Protein AF-A0A074JSR7-F1 (afdb_monome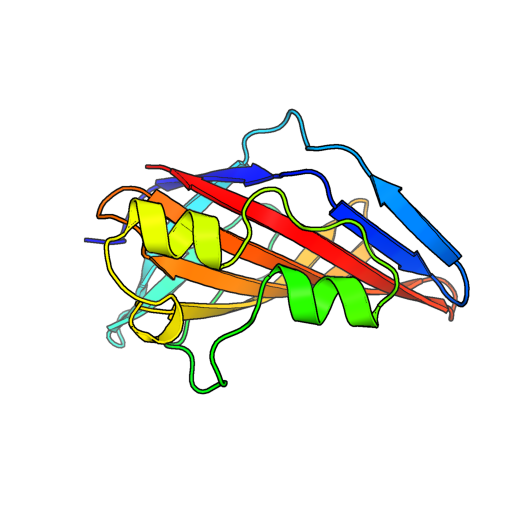r_lite)

Structure (mmCIF, N/CA/C/O backbone):
data_AF-A0A074JSR7-F1
#
_entry.id   AF-A0A074JSR7-F1
#
loop_
_atom_site.group_PDB
_atom_site.id
_atom_site.type_symbol
_atom_site.label_atom_id
_atom_site.label_alt_id
_atom_site.label_comp_id
_atom_site.label_asym_id
_atom_site.label_entity_id
_atom_site.label_seq_id
_atom_site.pdbx_PDB_ins_code
_atom_site.Cartn_x
_atom_site.Cartn_y
_atom_site.Cartn_z
_atom_site.occupancy
_atom_site.B_iso_or_equiv
_atom_site.auth_seq_id
_atom_site.auth_comp_id
_atom_site.auth_asym_id
_atom_site.auth_atom_id
_atom_site.pdbx_PDB_model_num
ATOM 1 N N . MET A 1 1 ? -12.419 0.213 14.717 1.00 67.88 1 MET A N 1
ATOM 2 C CA . MET A 1 1 ? -11.648 1.470 14.595 1.00 67.88 1 MET A CA 1
ATOM 3 C C . MET A 1 1 ? -10.373 1.128 13.839 1.00 67.88 1 MET A C 1
ATOM 5 O O . MET A 1 1 ? -9.728 0.163 14.222 1.00 67.88 1 MET A O 1
ATOM 9 N N . TYR A 1 2 ? -10.062 1.839 12.752 1.00 81.81 2 TYR A N 1
ATOM 10 C CA . TYR A 1 2 ? -8.927 1.532 11.856 1.00 81.81 2 TYR A CA 1
ATOM 11 C C . TYR A 1 2 ? -7.559 1.993 12.393 1.00 81.81 2 TYR A C 1
ATOM 13 O O . TYR A 1 2 ? -6.546 1.853 11.721 1.00 81.81 2 TYR A O 1
ATOM 21 N N . VAL A 1 3 ? -7.543 2.556 13.601 1.00 90.00 3 VAL A N 1
ATOM 22 C CA . VAL A 1 3 ? -6.361 3.081 14.289 1.00 90.00 3 VAL A CA 1
ATOM 23 C C . VAL A 1 3 ? -5.594 1.944 14.961 1.00 90.00 3 VAL A C 1
ATOM 25 O O . VAL A 1 3 ? -6.209 1.030 15.514 1.00 90.00 3 VAL A O 1
ATOM 28 N N . GLY A 1 4 ? -4.268 2.030 14.944 1.00 92.38 4 GLY A N 1
ATOM 29 C CA . GLY A 1 4 ? -3.359 1.073 15.562 1.00 92.38 4 GLY A CA 1
ATOM 30 C C . GLY A 1 4 ? -2.252 0.605 14.615 1.00 92.38 4 GLY A C 1
ATOM 31 O O . GLY A 1 4 ? -2.147 1.107 13.492 1.00 92.38 4 GLY A O 1
ATOM 32 N N . PRO A 1 5 ? -1.427 -0.349 15.071 1.00 94.50 5 PRO A N 1
ATOM 33 C CA . PRO A 1 5 ? -0.396 -0.957 14.246 1.00 94.50 5 PRO A CA 1
ATOM 34 C C . PRO A 1 5 ? -1.023 -1.937 13.254 1.00 94.50 5 PRO A C 1
ATOM 36 O O . PRO A 1 5 ? -1.855 -2.754 13.632 1.00 94.50 5 PRO A O 1
ATOM 39 N N . TRP A 1 6 ? -0.597 -1.872 11.999 1.00 94.94 6 TRP A N 1
ATOM 40 C CA . TRP A 1 6 ? -0.995 -2.779 10.929 1.00 94.94 6 TRP A CA 1
ATOM 41 C C . TRP A 1 6 ? 0.243 -3.431 10.329 1.00 94.94 6 TRP A C 1
ATOM 43 O O . TRP A 1 6 ? 1.170 -2.743 9.903 1.00 94.94 6 TRP A O 1
ATOM 53 N N . GLN A 1 7 ? 0.245 -4.754 10.278 1.00 94.81 7 GLN A N 1
ATOM 54 C CA . GLN A 1 7 ? 1.274 -5.549 9.627 1.00 94.81 7 GLN A CA 1
ATOM 55 C C . GLN A 1 7 ? 1.010 -5.602 8.126 1.00 94.81 7 GLN A C 1
ATOM 57 O O . GLN A 1 7 ? -0.060 -6.039 7.707 1.00 94.81 7 GLN A O 1
ATOM 62 N N . ILE A 1 8 ? 1.974 -5.168 7.321 1.00 93.25 8 ILE A N 1
ATOM 63 C CA . ILE A 1 8 ? 1.907 -5.204 5.863 1.00 93.25 8 ILE A CA 1
ATOM 64 C C . ILE A 1 8 ? 2.606 -6.475 5.387 1.00 93.25 8 ILE A C 1
ATOM 66 O O . ILE A 1 8 ? 3.813 -6.641 5.553 1.00 93.25 8 ILE A O 1
ATOM 70 N N . THR A 1 9 ? 1.839 -7.356 4.751 1.00 91.25 9 THR A N 1
ATOM 71 C CA . THR A 1 9 ? 2.364 -8.465 3.955 1.00 91.25 9 THR A CA 1
ATOM 72 C C . THR A 1 9 ? 2.412 -8.057 2.494 1.00 91.25 9 THR A C 1
ATOM 74 O O . THR A 1 9 ? 1.402 -7.686 1.890 1.00 91.25 9 THR A O 1
ATOM 77 N N . HIS A 1 10 ? 3.605 -8.149 1.927 1.00 88.88 10 HIS A N 1
ATOM 78 C CA . HIS A 1 10 ? 3.940 -7.705 0.585 1.00 88.88 10 HIS A CA 1
ATOM 79 C C . HIS A 1 10 ? 3.941 -8.879 -0.396 1.00 88.88 10 HIS A C 1
ATOM 81 O O . HIS A 1 10 ? 4.864 -9.693 -0.401 1.00 88.88 10 HIS A O 1
ATOM 87 N N . HIS A 1 11 ? 2.935 -8.961 -1.267 1.00 86.50 11 HIS A N 1
ATOM 88 C CA . HIS A 1 11 ? 2.806 -10.073 -2.219 1.00 86.50 11 HIS A CA 1
ATOM 89 C C . HIS A 1 11 ? 3.731 -9.911 -3.420 1.00 86.50 11 HIS A C 1
ATOM 91 O O . HIS A 1 11 ? 4.382 -8.878 -3.591 1.00 86.50 11 HIS A O 1
ATOM 97 N N . ALA A 1 12 ? 3.811 -10.937 -4.266 1.00 81.75 12 ALA A N 1
ATOM 98 C CA . ALA A 1 12 ? 4.547 -10.838 -5.521 1.00 81.75 12 ALA A CA 1
ATOM 99 C C . ALA A 1 12 ? 4.061 -9.640 -6.353 1.00 81.75 12 ALA A C 1
ATOM 101 O O . ALA A 1 12 ? 2.895 -9.236 -6.298 1.00 81.75 12 ALA A O 1
ATOM 102 N N . GLY A 1 13 ? 4.986 -9.063 -7.104 1.00 79.31 13 GLY A N 1
ATOM 103 C CA . GLY A 1 13 ? 4.728 -7.884 -7.907 1.00 79.31 13 GLY A CA 1
ATOM 104 C C . GLY A 1 13 ? 5.623 -7.839 -9.129 1.00 79.31 13 GLY A C 1
ATOM 105 O O . GLY A 1 13 ? 6.202 -8.842 -9.550 1.00 79.31 13 GLY A O 1
ATOM 106 N N . TYR A 1 14 ? 5.708 -6.662 -9.723 1.00 80.00 14 TYR A N 1
ATOM 107 C CA . TYR A 1 14 ? 6.468 -6.438 -10.938 1.00 80.00 14 TYR A CA 1
ATOM 108 C C . TYR A 1 14 ? 6.986 -5.011 -11.003 1.00 80.00 14 TYR A C 1
ATOM 110 O O . TYR A 1 14 ? 6.408 -4.077 -10.443 1.00 80.00 14 TYR A O 1
ATOM 118 N N . VAL A 1 15 ? 8.086 -4.855 -11.724 1.00 85.25 15 VAL A N 1
ATOM 119 C CA . VAL A 1 15 ? 8.696 -3.573 -12.042 1.00 85.25 15 VAL A CA 1
ATOM 120 C C . VAL A 1 15 ? 8.721 -3.387 -13.555 1.00 85.25 15 VAL A C 1
ATOM 122 O O . VAL A 1 15 ? 9.071 -4.299 -14.304 1.00 85.25 15 VAL A O 1
ATOM 125 N N . ILE A 1 16 ? 8.342 -2.198 -14.005 1.00 83.94 16 ILE A N 1
ATOM 126 C CA . ILE A 1 16 ? 8.421 -1.749 -15.392 1.00 83.94 16 ILE A CA 1
ATOM 127 C C . ILE A 1 16 ? 9.551 -0.725 -15.469 1.00 83.94 16 ILE A C 1
ATOM 129 O O . ILE A 1 16 ? 9.515 0.283 -14.764 1.00 83.94 16 ILE A O 1
ATOM 133 N N . SER A 1 17 ? 10.543 -0.974 -16.321 1.00 85.69 17 SER A N 1
ATOM 134 C CA . SER A 1 17 ? 11.681 -0.084 -16.571 1.00 85.69 17 SER A CA 1
ATOM 135 C C . SER A 1 17 ? 11.929 0.010 -18.075 1.00 85.69 17 SER A C 1
ATOM 137 O O . SER A 1 17 ? 12.383 -0.945 -18.711 1.00 85.69 17 SER A O 1
ATOM 139 N N . GLY A 1 18 ? 11.578 1.151 -18.673 1.00 80.69 18 GLY A N 1
ATOM 140 C CA . GLY A 1 18 ? 11.579 1.300 -20.131 1.00 80.69 18 GLY A CA 1
ATOM 141 C C . GLY A 1 18 ? 10.680 0.249 -20.814 1.00 80.69 18 GLY A C 1
ATOM 142 O O . GLY A 1 18 ? 9.507 0.160 -20.456 1.00 80.69 18 GLY A O 1
ATOM 143 N N . PRO A 1 19 ? 11.186 -0.541 -21.785 1.00 78.94 19 PRO A N 1
ATOM 144 C CA . PRO A 1 19 ? 10.411 -1.589 -22.458 1.00 78.94 19 PRO A CA 1
ATOM 145 C C . PRO A 1 19 ? 10.369 -2.922 -21.689 1.00 78.94 19 PRO A C 1
ATOM 147 O O . PRO A 1 19 ? 9.754 -3.874 -22.163 1.00 78.94 19 PRO A O 1
ATOM 150 N N . MET A 1 20 ? 11.070 -3.036 -20.557 1.00 82.06 20 MET A N 1
ATOM 151 C CA . MET A 1 20 ? 11.166 -4.283 -19.803 1.00 82.06 20 MET A CA 1
ATOM 152 C C . MET A 1 20 ? 10.159 -4.320 -18.655 1.00 82.06 20 MET A C 1
ATOM 154 O O . MET A 1 20 ? 10.097 -3.388 -17.852 1.00 82.06 20 MET A O 1
ATOM 158 N N . THR A 1 21 ? 9.465 -5.449 -18.528 1.00 81.00 21 THR A N 1
ATOM 159 C CA . THR A 1 21 ? 8.647 -5.804 -17.362 1.00 81.00 21 THR A CA 1
ATOM 160 C C . THR A 1 21 ? 9.292 -7.003 -16.681 1.00 81.00 21 THR A C 1
ATOM 162 O O . THR A 1 21 ? 9.508 -8.033 -17.318 1.00 81.00 21 THR A O 1
ATOM 165 N N . MET A 1 22 ? 9.634 -6.875 -15.401 1.00 82.38 22 MET A N 1
ATOM 166 C CA . MET A 1 22 ? 10.293 -7.927 -14.625 1.00 82.38 22 MET A CA 1
ATOM 167 C C . MET A 1 22 ? 9.458 -8.264 -13.386 1.00 82.38 22 MET A C 1
ATOM 169 O O . MET A 1 22 ? 9.114 -7.348 -12.637 1.00 82.38 22 MET A O 1
ATOM 173 N N . PRO A 1 23 ? 9.131 -9.543 -13.136 1.00 81.44 23 PRO A N 1
ATOM 174 C CA . PRO A 1 23 ? 8.470 -9.942 -11.901 1.00 81.44 23 PRO A CA 1
ATOM 175 C C . PRO A 1 23 ? 9.454 -9.917 -10.723 1.00 81.44 23 PRO A C 1
ATOM 177 O O . PRO A 1 23 ? 10.650 -10.159 -10.897 1.00 81.44 23 PRO A O 1
ATOM 180 N N . PHE A 1 24 ? 8.943 -9.689 -9.516 1.00 81.69 24 PHE A N 1
ATOM 181 C CA . PHE A 1 24 ? 9.676 -9.886 -8.266 1.00 81.69 24 PHE A CA 1
ATOM 182 C C . PHE A 1 24 ? 8.824 -10.676 -7.257 1.00 81.69 24 PHE A C 1
ATOM 184 O O . PHE A 1 24 ? 7.591 -10.580 -7.274 1.00 81.69 24 PHE A O 1
ATOM 191 N N . PRO A 1 25 ? 9.456 -11.495 -6.397 1.00 82.56 25 PRO A N 1
ATOM 192 C CA . PRO A 1 25 ? 8.734 -12.357 -5.468 1.00 82.56 25 PRO A CA 1
ATOM 193 C C . PRO A 1 25 ? 8.039 -11.560 -4.354 1.00 82.56 25 PRO A C 1
ATOM 195 O O . PRO A 1 25 ? 8.275 -10.367 -4.158 1.00 82.56 25 PRO A O 1
ATOM 198 N N . ALA A 1 26 ? 7.173 -12.238 -3.599 1.00 83.31 26 ALA A N 1
ATOM 199 C CA . ALA A 1 26 ? 6.677 -11.705 -2.333 1.00 83.31 26 ALA A CA 1
ATOM 200 C C . ALA A 1 26 ? 7.851 -11.382 -1.392 1.00 83.31 26 ALA A C 1
ATOM 202 O O . ALA A 1 26 ? 8.879 -12.062 -1.433 1.00 83.31 26 ALA A O 1
ATOM 203 N N . SER A 1 27 ? 7.700 -10.342 -0.568 1.00 83.00 27 SER A N 1
ATOM 204 C CA . SER A 1 27 ? 8.686 -10.076 0.484 1.00 83.00 27 SER A CA 1
ATOM 205 C C . SER A 1 27 ? 8.498 -11.076 1.621 1.00 83.00 27 SER A C 1
ATOM 207 O O . SER A 1 27 ? 7.365 -11.418 1.960 1.00 83.00 27 SER A O 1
ATOM 209 N N . GLY A 1 28 ? 9.603 -11.536 2.211 1.00 78.00 28 GLY A N 1
ATOM 210 C CA . GLY A 1 28 ? 9.569 -12.289 3.469 1.00 78.00 28 GLY A CA 1
ATOM 211 C C . GLY A 1 28 ? 9.423 -11.387 4.697 1.00 78.00 28 GLY A C 1
ATOM 212 O O . GLY A 1 28 ? 9.147 -11.884 5.787 1.00 78.00 28 GLY A O 1
ATOM 213 N N . ASP A 1 29 ? 9.603 -10.079 4.517 1.00 82.19 29 ASP A N 1
ATOM 214 C CA . ASP A 1 29 ? 9.569 -9.106 5.597 1.00 82.19 29 ASP A CA 1
ATOM 215 C C . ASP A 1 29 ? 8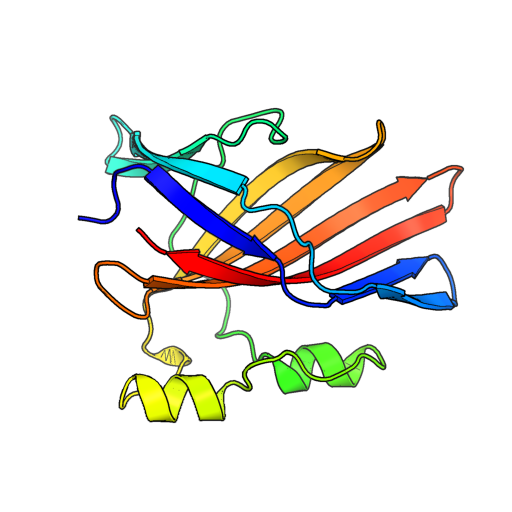.130 -8.693 5.912 1.00 82.19 29 ASP A C 1
ATOM 217 O O . ASP A 1 29 ? 7.326 -8.406 5.019 1.00 82.19 29 ASP A O 1
ATOM 221 N N . VAL A 1 30 ? 7.814 -8.661 7.207 1.00 79.94 30 VAL A N 1
ATOM 222 C CA . VAL A 1 30 ? 6.568 -8.091 7.722 1.00 79.94 30 VAL A CA 1
ATOM 223 C C . VAL A 1 30 ? 6.875 -6.690 8.216 1.00 79.94 30 VAL A C 1
ATOM 225 O O . VAL A 1 30 ? 7.550 -6.497 9.228 1.00 79.94 30 VAL A O 1
ATOM 228 N N . GLU A 1 31 ? 6.364 -5.707 7.493 1.00 88.88 31 GLU A N 1
ATOM 229 C CA . GLU A 1 31 ? 6.497 -4.303 7.854 1.00 88.88 31 GLU A CA 1
ATOM 230 C C . GLU A 1 31 ? 5.339 -3.864 8.747 1.00 88.88 31 GLU A C 1
ATOM 232 O O . GLU A 1 31 ? 4.266 -4.461 8.728 1.00 88.88 31 GLU A O 1
ATOM 237 N N . THR A 1 32 ? 5.533 -2.814 9.546 1.00 92.56 32 THR A N 1
ATOM 238 C CA . THR A 1 32 ? 4.463 -2.267 10.393 1.00 92.56 32 THR A CA 1
ATOM 239 C C . THR A 1 32 ? 4.182 -0.818 10.030 1.00 92.56 32 THR A C 1
ATOM 241 O O . THR A 1 32 ? 5.067 0.035 10.093 1.00 92.56 32 THR A O 1
ATOM 244 N N . MET A 1 33 ? 2.925 -0.534 9.699 1.00 93.25 33 MET A N 1
ATOM 245 C CA . MET A 1 33 ? 2.395 0.812 9.538 1.00 93.25 33 MET A CA 1
ATOM 246 C C . MET A 1 33 ? 1.523 1.176 10.732 1.00 93.25 33 MET A C 1
ATOM 248 O O . MET A 1 33 ? 0.562 0.482 11.050 1.00 93.25 33 MET A O 1
ATOM 252 N N . GLN A 1 34 ? 1.822 2.303 11.364 1.00 94.81 34 GLN A N 1
ATOM 253 C CA . GLN A 1 34 ? 0.981 2.856 12.417 1.00 94.81 34 GLN A CA 1
ATOM 254 C C . GLN A 1 34 ? -0.079 3.762 11.790 1.00 94.81 34 GLN A C 1
ATOM 256 O O . GLN A 1 34 ? 0.280 4.758 11.170 1.00 94.81 34 GLN A O 1
ATOM 261 N N . ILE A 1 35 ? -1.365 3.445 11.950 1.00 93.75 35 ILE A N 1
ATOM 262 C CA . ILE A 1 35 ? -2.471 4.294 11.481 1.00 93.75 35 ILE A CA 1
ATOM 263 C C . ILE A 1 35 ? -3.078 5.041 12.665 1.00 93.75 35 ILE A C 1
ATOM 265 O O . ILE A 1 35 ? -3.469 4.430 13.657 1.00 93.75 35 ILE A O 1
ATOM 269 N N . GLU A 1 36 ? -3.212 6.357 12.545 1.00 93.69 36 GLU A N 1
ATOM 270 C CA . GLU A 1 36 ? -3.774 7.239 13.568 1.00 93.69 36 GLU A CA 1
ATOM 271 C C . GLU A 1 36 ? -4.862 8.146 12.990 1.00 93.69 36 GLU A C 1
ATOM 273 O O . GLU A 1 36 ? -4.947 8.362 11.780 1.00 93.69 36 GLU A O 1
ATOM 278 N N . MET A 1 37 ? -5.719 8.671 13.867 1.00 90.31 37 MET A N 1
ATOM 279 C CA . MET A 1 37 ? -6.690 9.697 13.495 1.00 90.31 37 MET A CA 1
ATOM 280 C C . MET A 1 37 ? -6.017 11.068 13.588 1.00 90.31 37 MET A C 1
ATOM 282 O O . MET A 1 37 ? -5.512 11.440 14.647 1.00 90.31 37 MET A O 1
ATOM 286 N N . SER A 1 38 ? -6.030 11.837 12.504 1.00 87.12 38 SER A N 1
ATOM 287 C CA . SER A 1 38 ? -5.569 13.220 12.521 1.00 87.12 38 SER A CA 1
ATOM 288 C C . SER A 1 38 ? -6.517 14.101 13.351 1.00 87.12 38 SER A C 1
ATOM 290 O O . SER A 1 38 ? -7.709 13.799 13.468 1.00 87.12 38 SER A O 1
ATOM 292 N N . PRO A 1 39 ? -6.048 15.261 13.848 1.00 81.88 39 PRO A N 1
ATOM 293 C CA . PRO A 1 39 ? -6.911 16.240 14.515 1.00 81.88 39 PRO A CA 1
ATOM 294 C C . PRO A 1 39 ? -8.081 16.740 13.650 1.00 81.88 39 PRO A C 1
ATOM 296 O O . PRO A 1 39 ? -9.082 17.214 14.177 1.00 81.88 39 PRO A O 1
ATOM 299 N N . SER A 1 40 ? -7.962 16.633 12.323 1.00 81.44 40 SER A N 1
ATOM 300 C CA . SER A 1 40 ? -9.001 16.987 11.350 1.00 81.44 40 SER A CA 1
ATOM 301 C C . SER A 1 40 ? -9.974 15.844 11.025 1.00 81.44 40 SER A C 1
ATOM 303 O O . SER A 1 40 ? -10.876 16.043 10.215 1.00 81.44 40 SER A O 1
ATOM 305 N N . GLY A 1 41 ? -9.817 14.663 11.637 1.00 79.69 41 GLY A N 1
ATOM 306 C CA . GLY A 1 41 ? -10.698 13.505 11.441 1.00 79.69 41 GLY A CA 1
ATOM 307 C C . GLY A 1 41 ? -10.353 12.611 10.242 1.00 79.69 41 GLY A C 1
ATOM 308 O O . GLY A 1 41 ? -11.178 11.791 9.844 1.00 79.69 41 GLY A O 1
ATOM 309 N N . GLY A 1 42 ? -9.164 12.766 9.652 1.00 85.00 42 GLY A N 1
ATOM 310 C CA . GLY A 1 42 ? -8.641 11.888 8.599 1.00 85.00 42 GLY A CA 1
ATOM 311 C C . GLY A 1 42 ? -7.780 10.755 9.161 1.00 85.00 42 GLY A C 1
ATOM 312 O O . GLY A 1 42 ? -7.339 10.817 10.303 1.00 85.00 42 GLY A O 1
ATOM 313 N N . LEU A 1 43 ? -7.505 9.723 8.362 1.00 90.25 43 LEU A N 1
ATOM 314 C CA . LEU A 1 43 ? -6.560 8.668 8.740 1.00 90.25 43 LEU A CA 1
ATOM 315 C C . LEU A 1 43 ? -5.157 9.026 8.241 1.00 90.25 43 LEU A C 1
ATOM 317 O O . LEU A 1 43 ? -4.992 9.439 7.093 1.00 90.25 43 LEU A O 1
ATOM 321 N N . VAL A 1 44 ? -4.146 8.853 9.089 1.00 93.06 44 VAL A N 1
ATOM 322 C CA . VAL A 1 44 ? -2.741 9.108 8.753 1.00 93.06 44 VAL A CA 1
ATOM 323 C C . VAL A 1 44 ? -1.908 7.884 9.111 1.00 93.06 44 VAL A C 1
ATOM 325 O O . VAL A 1 44 ? -1.937 7.429 10.249 1.00 93.06 44 VAL A O 1
ATOM 328 N N . GLY A 1 45 ? -1.190 7.341 8.131 1.00 92.81 45 GLY A N 1
ATOM 329 C CA . GLY A 1 45 ? -0.274 6.217 8.289 1.00 92.81 45 GLY A CA 1
ATOM 330 C C . GLY A 1 45 ? 1.171 6.677 8.442 1.00 92.81 45 GLY A C 1
ATOM 331 O O . GLY A 1 45 ? 1.643 7.496 7.662 1.00 92.81 45 GLY A O 1
ATOM 332 N N . THR A 1 46 ? 1.908 6.116 9.390 1.00 92.62 46 THR A N 1
ATOM 333 C CA . THR A 1 46 ? 3.358 6.299 9.517 1.00 92.62 46 THR A CA 1
ATOM 334 C C . THR A 1 46 ? 4.049 4.974 9.232 1.00 92.62 46 THR A C 1
ATOM 336 O O . THR A 1 46 ? 3.667 3.945 9.788 1.00 92.62 46 THR A O 1
ATOM 339 N N . HIS A 1 47 ? 5.059 5.000 8.364 1.00 89.69 47 HIS A N 1
ATOM 340 C CA . HIS A 1 47 ? 5.846 3.835 7.972 1.00 89.69 47 HIS A CA 1
ATOM 341 C C . HIS A 1 47 ? 7.339 4.195 7.966 1.00 89.69 47 HIS A C 1
ATOM 343 O O . HIS A 1 47 ? 7.653 5.301 7.527 1.00 89.69 47 HIS A O 1
ATOM 349 N N . PRO A 1 48 ? 8.259 3.310 8.402 1.00 83.88 48 PRO A N 1
ATOM 350 C CA . PRO A 1 48 ? 9.692 3.620 8.454 1.00 83.88 48 PRO A CA 1
ATOM 351 C C . PRO A 1 48 ? 10.303 4.044 7.113 1.00 83.88 48 PRO A C 1
ATOM 353 O O . PRO A 1 48 ? 11.198 4.883 7.086 1.00 83.88 48 PRO A O 1
ATOM 356 N N . GLU A 1 49 ? 9.812 3.491 6.003 1.00 83.62 49 GLU A N 1
ATOM 357 C CA . GLU A 1 49 ? 10.307 3.828 4.660 1.00 83.62 49 GLU A CA 1
ATOM 358 C C . GLU A 1 49 ? 9.638 5.065 4.051 1.00 83.62 49 GLU A C 1
ATOM 360 O O . GLU A 1 49 ? 10.120 5.600 3.051 1.00 83.62 49 GLU A O 1
ATOM 365 N N . ALA A 1 50 ? 8.522 5.523 4.627 1.00 83.62 50 ALA A N 1
ATOM 366 C CA . ALA A 1 50 ? 7.834 6.712 4.151 1.00 83.62 50 ALA A CA 1
ATOM 367 C C . ALA A 1 50 ? 8.557 7.960 4.671 1.00 83.62 50 ALA A C 1
ATOM 369 O O . ALA A 1 50 ? 8.718 8.150 5.875 1.00 83.62 50 ALA A O 1
ATOM 370 N N . GLN A 1 51 ? 8.959 8.850 3.763 1.00 84.75 51 GLN A N 1
ATOM 371 C CA . GLN A 1 51 ? 9.618 10.108 4.127 1.00 84.75 51 GLN A CA 1
ATOM 372 C C . GLN A 1 51 ? 8.672 11.071 4.850 1.00 84.75 51 GLN A C 1
ATOM 374 O O . GLN A 1 51 ? 9.112 11.947 5.594 1.00 84.75 51 GLN A O 1
ATOM 379 N N . GLN A 1 52 ? 7.371 10.930 4.600 1.00 87.81 52 GLN A N 1
ATOM 380 C CA . GLN A 1 52 ? 6.314 11.703 5.234 1.00 87.81 52 GLN A CA 1
ATOM 381 C C . GLN A 1 52 ? 5.143 10.786 5.594 1.00 87.81 52 GLN A C 1
ATOM 383 O O . GLN A 1 52 ? 4.915 9.787 4.899 1.00 87.81 52 GLN A O 1
ATOM 388 N N . PRO A 1 53 ? 4.366 11.128 6.637 1.00 89.25 53 PRO A N 1
ATOM 389 C CA . PRO A 1 53 ? 3.146 10.406 6.952 1.00 89.25 53 PRO A CA 1
ATOM 390 C C . PRO A 1 53 ? 2.207 10.338 5.743 1.00 89.25 53 PRO A C 1
ATOM 392 O O . PRO A 1 53 ? 1.969 11.325 5.047 1.00 89.25 53 PRO A O 1
ATOM 395 N N . VAL A 1 54 ? 1.661 9.154 5.508 1.00 91.50 54 VAL A N 1
ATOM 396 C CA . VAL A 1 54 ? 0.686 8.871 4.463 1.00 91.50 54 VAL A CA 1
ATOM 397 C C . VAL A 1 54 ? -0.663 9.408 4.912 1.00 91.50 54 VAL A C 1
ATOM 399 O O . VAL A 1 54 ? -1.320 8.819 5.766 1.00 91.50 54 VAL A O 1
ATOM 402 N N . VAL A 1 55 ? -1.108 10.518 4.335 1.00 90.94 55 VAL A N 1
ATOM 403 C CA . VAL A 1 55 ? -2.479 10.987 4.559 1.00 90.94 55 VAL A CA 1
ATOM 404 C C . VAL A 1 55 ? -3.413 10.159 3.684 1.00 90.94 55 VAL A C 1
ATOM 406 O O . VAL A 1 55 ? -3.299 10.181 2.458 1.00 90.94 55 VAL A O 1
ATOM 409 N N . PHE A 1 56 ? -4.329 9.425 4.310 1.00 89.25 56 PHE A N 1
ATOM 410 C CA . PHE A 1 56 ? -5.341 8.658 3.600 1.00 89.25 56 PHE A CA 1
ATOM 411 C C . PHE A 1 56 ? -6.587 9.506 3.360 1.00 89.25 56 PHE A C 1
ATOM 413 O O . PHE A 1 56 ? -7.162 10.082 4.287 1.00 89.25 56 PHE A O 1
ATOM 420 N N . SER A 1 57 ? -7.044 9.525 2.113 1.00 88.06 57 SER A N 1
ATOM 421 C CA . SER A 1 57 ? -8.351 10.046 1.728 1.00 88.06 57 SER A CA 1
ATOM 422 C C . SER A 1 57 ? -9.274 8.901 1.332 1.00 88.06 57 SER A C 1
ATOM 424 O O . SER A 1 57 ? -8.822 7.874 0.826 1.00 88.06 57 SER A O 1
ATOM 426 N N . TRP A 1 58 ? -10.581 9.081 1.506 1.00 83.88 58 TRP A N 1
ATOM 427 C CA . TRP A 1 58 ? -11.545 8.198 0.856 1.00 83.88 58 TRP A CA 1
ATOM 428 C C . TRP A 1 58 ? -11.387 8.300 -0.662 1.00 83.88 58 TRP A C 1
ATOM 430 O O . TRP A 1 58 ? -11.114 9.382 -1.184 1.00 83.88 58 TRP A O 1
ATOM 440 N N . ALA A 1 59 ? -11.499 7.169 -1.354 1.00 83.38 59 ALA A N 1
ATOM 441 C CA . ALA A 1 59 ? -11.320 7.129 -2.795 1.00 83.38 59 ALA A CA 1
ATOM 442 C C . ALA A 1 59 ? -12.409 7.944 -3.502 1.00 83.38 59 ALA A C 1
ATOM 444 O O . ALA A 1 59 ? -13.600 7.691 -3.329 1.00 83.38 59 ALA A O 1
ATOM 445 N N . ASP A 1 60 ? -11.977 8.881 -4.337 1.00 76.88 60 ASP A N 1
ATOM 446 C CA . ASP A 1 60 ? -12.792 9.631 -5.294 1.00 76.88 60 ASP A CA 1
ATOM 447 C C . ASP A 1 60 ? -12.663 9.075 -6.726 1.00 76.88 60 ASP A C 1
ATOM 449 O O . ASP A 1 60 ? -13.362 9.513 -7.639 1.00 76.88 60 ASP A O 1
ATOM 453 N N . GLU A 1 61 ? -11.789 8.083 -6.925 1.00 71.94 61 GLU A N 1
ATOM 454 C CA . GLU A 1 61 ? -11.579 7.417 -8.208 1.00 71.94 61 GLU A CA 1
ATOM 455 C C . GLU A 1 61 ? -12.530 6.215 -8.405 1.00 71.94 61 GLU A C 1
ATOM 457 O O . GLU A 1 61 ? -12.996 5.608 -7.425 1.00 71.94 61 GLU A O 1
ATOM 462 N N . PRO A 1 62 ? -12.827 5.826 -9.663 1.00 74.56 62 PRO A N 1
ATOM 463 C CA . PRO A 1 62 ? -13.604 4.624 -9.952 1.00 74.56 62 PRO A CA 1
ATOM 464 C C . PRO A 1 62 ? -13.021 3.375 -9.271 1.00 74.56 62 PRO A C 1
ATOM 466 O O . PRO A 1 62 ? -11.816 3.334 -9.005 1.00 74.56 62 PRO A O 1
ATOM 469 N N . PRO A 1 63 ? -13.842 2.351 -8.975 1.00 71.19 63 PRO A N 1
ATOM 470 C CA . PRO A 1 63 ? -13.350 1.068 -8.480 1.00 71.19 63 PRO A CA 1
ATOM 471 C C . PRO A 1 63 ? -12.234 0.527 -9.377 1.00 71.19 63 PRO A C 1
ATOM 473 O O . PRO A 1 63 ? -12.391 0.450 -10.596 1.00 71.19 63 PRO A O 1
ATOM 476 N N . TRP A 1 64 ? -11.095 0.177 -8.779 1.00 66.94 64 TRP A N 1
ATOM 477 C CA . TRP A 1 64 ? -9.991 -0.440 -9.504 1.00 66.94 64 TRP A CA 1
ATOM 478 C C . TRP A 1 64 ? -10.246 -1.944 -9.644 1.00 66.94 64 TRP A C 1
ATOM 480 O O . TRP A 1 64 ? -10.563 -2.630 -8.673 1.00 66.94 64 TRP A O 1
ATOM 490 N N . SER A 1 65 ? -10.087 -2.472 -10.858 1.00 67.12 65 SER A N 1
ATOM 491 C CA . SER A 1 65 ? -10.059 -3.916 -11.096 1.00 67.12 65 SER A CA 1
ATOM 492 C C . SER A 1 65 ? -8.629 -4.439 -11.019 1.00 67.12 65 SER A C 1
ATOM 494 O O . SER A 1 65 ? -7.760 -4.029 -11.789 1.00 67.12 65 SER A O 1
ATOM 496 N N . PHE A 1 66 ? -8.407 -5.372 -10.100 1.00 63.97 66 PHE A N 1
ATOM 497 C CA . PHE A 1 66 ? -7.122 -6.025 -9.863 1.00 63.97 66 PHE A CA 1
ATOM 498 C C . PHE A 1 66 ? -6.558 -6.674 -11.134 1.00 63.97 66 PHE A C 1
ATOM 500 O O . PHE A 1 66 ? -5.406 -6.453 -11.501 1.00 63.97 66 PHE A O 1
ATOM 507 N N . GLU A 1 67 ? -7.396 -7.423 -11.845 1.00 63.59 67 GLU A N 1
ATOM 508 C CA . GLU A 1 67 ? -6.996 -8.178 -13.029 1.00 63.59 67 GLU A CA 1
ATOM 509 C C . GLU A 1 67 ? -6.989 -7.319 -14.298 1.00 63.59 67 GLU A C 1
ATOM 511 O O . GLU A 1 67 ? -6.005 -7.323 -15.031 1.00 63.59 67 GLU A O 1
ATOM 516 N N . ALA A 1 68 ? -8.039 -6.525 -14.547 1.00 61.28 68 ALA A N 1
ATOM 517 C CA . ALA A 1 68 ? -8.172 -5.791 -15.809 1.00 61.28 68 ALA A CA 1
ATOM 518 C C . ALA A 1 68 ? -7.170 -4.634 -15.957 1.00 61.28 68 ALA A C 1
ATOM 520 O O . ALA A 1 68 ? -6.873 -4.209 -17.077 1.00 61.28 68 ALA A O 1
ATOM 521 N N . HIS A 1 69 ? -6.669 -4.088 -14.845 1.00 62.25 69 HIS A N 1
ATOM 522 C CA . HIS A 1 69 ? -5.607 -3.085 -14.887 1.00 62.25 69 HIS A CA 1
ATOM 523 C C . HIS A 1 69 ? -4.223 -3.724 -15.004 1.00 62.25 69 HIS A C 1
ATOM 525 O O . HIS A 1 69 ? -3.407 -3.205 -15.756 1.00 62.25 69 HIS A O 1
ATOM 531 N N . ALA A 1 70 ? -3.990 -4.883 -14.379 1.00 55.47 70 ALA A N 1
ATOM 532 C CA . ALA A 1 70 ? -2.758 -5.647 -14.577 1.00 55.47 70 ALA A CA 1
ATOM 533 C C . ALA A 1 70 ? -2.641 -6.174 -16.025 1.00 55.47 70 ALA A C 1
ATOM 535 O O . ALA A 1 70 ? -1.619 -5.998 -16.689 1.00 55.47 70 ALA A O 1
ATOM 536 N N . SER A 1 71 ? -3.709 -6.755 -16.577 1.00 57.72 71 SER A N 1
ATOM 537 C CA . SER A 1 71 ? -3.686 -7.393 -17.900 1.00 57.72 71 SER A CA 1
ATOM 538 C C . SER A 1 71 ? -3.372 -6.418 -19.040 1.00 57.72 71 SER A C 1
ATOM 540 O O . SER A 1 71 ? -2.704 -6.791 -20.004 1.00 57.72 71 SER A O 1
ATOM 542 N N . LYS A 1 72 ? -3.821 -5.160 -18.935 1.00 58.69 72 LYS A N 1
ATOM 543 C CA . LYS A 1 72 ? -3.540 -4.106 -19.927 1.00 58.69 72 LYS A CA 1
ATOM 544 C C . LYS A 1 72 ? -2.059 -3.736 -20.007 1.00 58.69 72 LYS A C 1
ATOM 546 O O . LYS A 1 72 ? -1.617 -3.302 -21.066 1.00 58.69 72 LYS A O 1
ATOM 551 N N . ASP A 1 73 ? -1.311 -3.970 -18.935 1.00 50.91 73 ASP A N 1
ATOM 552 C CA . ASP A 1 73 ? 0.112 -3.651 -18.838 1.00 50.91 73 ASP A CA 1
ATOM 553 C C . ASP A 1 73 ? 1.015 -4.879 -19.110 1.00 50.91 73 ASP A C 1
ATOM 555 O O . ASP A 1 73 ? 2.236 -4.797 -18.975 1.00 50.91 73 ASP A O 1
ATOM 559 N N . GLY A 1 74 ? 0.437 -6.026 -19.509 1.00 50.12 74 GLY A N 1
ATOM 560 C CA . GLY A 1 74 ? 1.176 -7.270 -19.781 1.00 50.12 74 GLY A CA 1
ATOM 561 C C . GLY A 1 74 ? 1.659 -7.990 -18.518 1.00 50.12 74 GLY A C 1
ATOM 562 O O . GLY A 1 74 ? 2.697 -8.652 -18.528 1.00 50.12 74 GLY A O 1
ATOM 563 N N . VAL A 1 75 ? 0.928 -7.823 -17.419 1.00 54.66 75 VAL A N 1
ATOM 564 C CA . VAL A 1 75 ? 1.366 -8.163 -16.065 1.00 54.66 75 VAL A CA 1
ATOM 565 C C . VAL A 1 75 ? 0.677 -9.435 -15.547 1.00 54.66 75 VAL A C 1
ATOM 567 O O . VAL A 1 75 ? -0.505 -9.633 -15.836 1.00 54.66 75 VAL A O 1
ATOM 570 N N . PRO A 1 76 ? 1.362 -10.275 -14.738 1.00 53.47 76 PRO A N 1
ATOM 571 C CA . PRO A 1 76 ? 0.725 -11.362 -13.996 1.00 53.47 76 PRO A CA 1
ATOM 572 C C . PRO A 1 76 ? -0.476 -10.888 -13.165 1.00 53.47 76 PRO A C 1
ATOM 574 O O . PRO A 1 76 ? -0.408 -9.861 -12.489 1.00 53.47 76 PRO A O 1
ATOM 577 N N . ALA A 1 77 ? -1.565 -11.657 -13.181 1.00 56.50 77 ALA A N 1
ATOM 578 C CA . ALA A 1 77 ? -2.733 -11.344 -12.368 1.00 56.50 77 ALA A CA 1
ATOM 579 C C . ALA A 1 77 ? -2.350 -11.284 -10.870 1.00 56.50 77 ALA A C 1
ATOM 581 O O . ALA A 1 77 ? -1.550 -12.104 -10.405 1.00 56.50 77 ALA A O 1
ATOM 582 N N . PRO A 1 78 ? -2.878 -10.313 -10.109 1.00 61.94 78 PRO A N 1
ATOM 583 C CA . PRO A 1 78 ? -2.643 -10.226 -8.671 1.00 61.94 78 PRO A CA 1
ATOM 584 C C . PRO A 1 78 ? -3.186 -11.457 -7.937 1.00 61.94 78 PRO A C 1
ATOM 586 O O . PRO A 1 78 ? -4.060 -12.162 -8.433 1.00 61.94 78 PRO A O 1
ATOM 589 N N . MET A 1 79 ? -2.668 -11.693 -6.728 1.00 62.56 79 MET A N 1
ATOM 590 C CA . MET A 1 79 ? -2.959 -12.897 -5.937 1.00 62.56 79 MET A CA 1
ATOM 591 C C . MET A 1 79 ? -4.453 -13.092 -5.626 1.00 62.56 79 MET A C 1
ATOM 593 O O . MET A 1 79 ? -4.889 -14.229 -5.486 1.00 62.56 79 MET A O 1
ATOM 597 N N . LEU A 1 80 ? -5.217 -12.002 -5.514 1.00 65.06 80 LEU A N 1
ATOM 598 C CA . LEU A 1 80 ? -6.676 -12.030 -5.461 1.00 65.06 80 LEU A CA 1
ATOM 599 C C . LEU A 1 80 ? -7.219 -11.206 -6.629 1.00 65.06 80 LEU A C 1
ATOM 601 O O . LEU A 1 80 ? -6.844 -10.043 -6.813 1.00 65.06 80 LEU A O 1
ATOM 605 N N . SER A 1 81 ? -8.110 -11.811 -7.407 1.00 72.75 81 SER A N 1
ATOM 606 C CA . SER A 1 81 ? -8.932 -11.099 -8.381 1.00 72.75 81 SER A CA 1
ATOM 607 C C . SER A 1 81 ? -10.006 -10.273 -7.662 1.00 72.75 81 SER A C 1
ATOM 609 O O . SER A 1 81 ? -10.285 -10.475 -6.478 1.00 72.75 81 SER A O 1
ATOM 611 N N . SER A 1 82 ? -10.652 -9.347 -8.379 1.00 73.88 82 SER A N 1
ATOM 612 C CA . SER A 1 82 ? -11.839 -8.662 -7.847 1.00 73.88 82 SER A CA 1
ATOM 613 C C . SER A 1 82 ? -12.902 -9.681 -7.415 1.00 73.88 82 SER A C 1
ATOM 615 O O . SER A 1 82 ? -13.417 -9.570 -6.311 1.00 73.88 82 SER A O 1
ATOM 617 N N . THR A 1 83 ? -13.132 -10.730 -8.209 1.00 77.38 83 THR A N 1
ATOM 618 C CA . THR A 1 83 ? -14.087 -11.809 -7.912 1.00 77.38 83 THR A CA 1
ATOM 619 C C . THR A 1 83 ? -13.787 -12.531 -6.596 1.00 77.38 83 THR A C 1
ATOM 621 O O . THR A 1 83 ? -14.707 -12.826 -5.834 1.00 77.38 83 THR A O 1
ATOM 624 N N . ASP A 1 84 ? -12.512 -12.796 -6.293 1.00 76.25 84 ASP A N 1
ATOM 625 C CA . ASP A 1 84 ? -12.127 -13.466 -5.043 1.00 76.25 84 ASP A CA 1
ATOM 626 C C . ASP A 1 84 ? -12.472 -12.604 -3.824 1.00 76.25 84 ASP A C 1
ATOM 628 O O . ASP A 1 84 ? -12.982 -13.102 -2.818 1.00 76.25 84 ASP A O 1
ATOM 632 N N . VAL A 1 85 ? -12.242 -11.293 -3.933 1.00 72.69 85 VAL A N 1
ATOM 633 C CA . VAL A 1 85 ? -12.595 -10.324 -2.890 1.00 72.69 85 VAL A CA 1
ATOM 634 C C . VAL A 1 85 ? -14.114 -10.234 -2.726 1.00 72.69 85 VAL A C 1
ATOM 636 O O . VAL A 1 85 ? -14.600 -10.226 -1.599 1.00 72.69 85 VAL A O 1
ATOM 639 N N . GLU A 1 86 ? -14.877 -10.220 -3.819 1.00 79.75 86 GLU A N 1
ATOM 640 C CA . GLU A 1 86 ? -16.347 -10.183 -3.761 1.00 79.75 86 GLU A CA 1
ATOM 641 C C . GLU A 1 86 ? -16.930 -11.419 -3.083 1.00 79.75 86 GLU A C 1
ATOM 643 O O . GLU A 1 86 ? -17.834 -11.310 -2.254 1.00 79.75 86 GLU A O 1
ATOM 648 N N . MET A 1 87 ? -16.380 -12.596 -3.388 1.00 78.81 87 MET A N 1
ATOM 649 C CA . MET A 1 87 ? -16.783 -13.854 -2.766 1.00 78.81 87 MET A CA 1
ATOM 650 C C . MET A 1 87 ? -16.505 -13.861 -1.257 1.00 78.81 87 MET A C 1
ATOM 652 O O . MET A 1 87 ? -17.335 -14.345 -0.489 1.00 78.81 87 MET A O 1
ATOM 656 N N . LEU A 1 88 ? -15.367 -13.307 -0.825 1.00 75.62 88 LEU A N 1
ATOM 657 C CA . LEU A 1 88 ? -15.017 -13.170 0.593 1.00 75.62 88 LEU A CA 1
ATOM 658 C 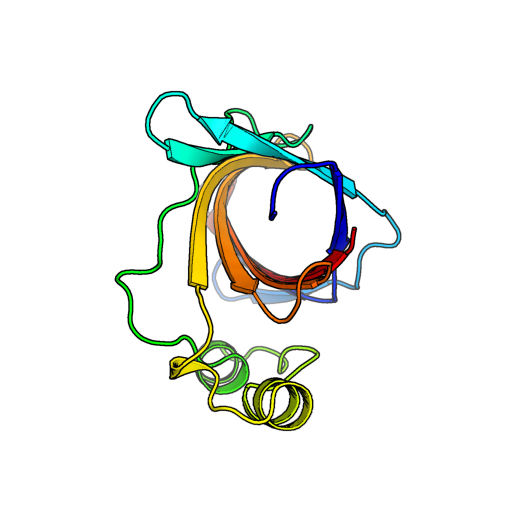C . LEU A 1 88 ? -15.940 -12.193 1.331 1.00 75.62 88 LEU A C 1
ATOM 660 O O . LEU A 1 88 ? -16.318 -12.444 2.474 1.00 75.62 88 LEU A O 1
ATOM 664 N N . MET A 1 89 ? -16.301 -11.089 0.679 1.00 76.62 89 MET A N 1
ATOM 665 C CA . MET A 1 89 ? -17.034 -9.985 1.303 1.00 76.62 89 MET A CA 1
ATOM 666 C C . MET A 1 89 ? -18.554 -10.107 1.205 1.00 76.62 89 MET A C 1
ATOM 668 O O . MET A 1 89 ? -19.274 -9.452 1.959 1.00 76.62 89 MET A O 1
ATOM 672 N N . GLY A 1 90 ? -19.057 -10.916 0.271 1.00 75.75 90 GLY A N 1
ATOM 673 C CA . GLY A 1 90 ? -20.483 -10.999 -0.038 1.00 75.75 90 GLY A CA 1
ATOM 674 C C . GLY A 1 90 ? -21.041 -9.733 -0.699 1.00 75.75 90 GLY A C 1
ATOM 675 O O . GLY A 1 90 ? -22.259 -9.564 -0.760 1.00 75.75 90 GLY A O 1
ATOM 676 N N . CYS A 1 91 ? -20.176 -8.833 -1.178 1.00 73.50 91 CYS A N 1
ATOM 677 C CA . CYS A 1 91 ? -20.547 -7.626 -1.910 1.00 73.50 91 CYS A CA 1
ATOM 678 C C . CYS A 1 91 ? -19.498 -7.277 -2.974 1.00 73.50 91 CYS A C 1
ATOM 680 O O . CYS A 1 91 ? -18.329 -7.636 -2.843 1.00 73.50 91 CYS A O 1
ATOM 682 N N . GLY A 1 92 ? -19.931 -6.570 -4.023 1.00 77.38 92 GLY A N 1
ATOM 683 C CA . GLY A 1 92 ? -19.052 -6.111 -5.099 1.00 77.38 92 GLY A CA 1
ATOM 684 C C . GLY A 1 92 ? -17.927 -5.200 -4.591 1.00 77.38 92 GLY A C 1
ATOM 685 O O . GLY A 1 92 ? -18.162 -4.406 -3.669 1.00 77.38 92 GLY A O 1
ATOM 686 N N . VAL A 1 93 ? -16.723 -5.271 -5.180 1.00 73.38 93 VAL A N 1
ATOM 687 C CA . VAL A 1 93 ? -15.567 -4.440 -4.764 1.00 73.38 93 VAL A CA 1
ATOM 688 C C . VAL A 1 93 ? -15.844 -2.938 -4.872 1.00 73.38 93 VAL A C 1
ATOM 690 O O . VAL A 1 93 ? -15.225 -2.132 -4.178 1.00 73.38 93 VAL A O 1
ATOM 693 N N . GLU A 1 94 ? -16.802 -2.546 -5.709 1.00 76.31 94 GLU A N 1
ATOM 694 C CA . GLU A 1 94 ? -17.303 -1.182 -5.845 1.00 76.31 94 GLU A CA 1
ATOM 695 C C . GLU A 1 94 ? -18.031 -0.663 -4.600 1.00 76.31 94 GLU A C 1
ATOM 697 O O . GLU A 1 94 ? -18.089 0.550 -4.394 1.00 76.31 94 GLU A O 1
ATOM 702 N N . ASN A 1 95 ? -18.544 -1.564 -3.761 1.00 76.62 95 ASN A N 1
ATOM 703 C CA . ASN A 1 95 ? -19.260 -1.235 -2.527 1.00 76.62 95 ASN A CA 1
ATOM 704 C C . ASN A 1 95 ? -18.343 -1.237 -1.297 1.00 76.62 95 ASN A C 1
ATOM 706 O O . ASN A 1 95 ? -18.787 -0.899 -0.198 1.00 76.62 95 ASN A O 1
ATOM 710 N N . LEU A 1 96 ? -17.074 -1.622 -1.458 1.00 77.25 96 LEU A N 1
ATOM 711 C CA . LEU A 1 96 ? -16.105 -1.604 -0.371 1.00 77.25 96 LEU A CA 1
ATOM 712 C C . LEU A 1 96 ? -15.612 -0.184 -0.107 1.00 77.25 96 LEU A C 1
ATOM 714 O O . LEU A 1 96 ? -15.395 0.620 -1.017 1.00 77.25 96 LEU A O 1
ATOM 718 N N . ALA A 1 97 ? -15.391 0.116 1.172 1.00 79.56 97 ALA A N 1
ATOM 719 C CA . ALA A 1 97 ? -14.774 1.367 1.573 1.00 79.56 97 ALA A CA 1
ATOM 720 C C . ALA A 1 97 ? -13.307 1.375 1.117 1.00 79.56 97 ALA A C 1
ATOM 722 O O . ALA A 1 97 ? -12.545 0.450 1.414 1.00 79.56 97 ALA A O 1
ATOM 723 N N . ARG A 1 98 ? -12.916 2.422 0.383 1.00 87.06 98 ARG A N 1
ATOM 724 C CA . ARG A 1 98 ? -11.605 2.524 -0.268 1.00 87.06 98 ARG A CA 1
ATOM 725 C C . ARG A 1 98 ? -10.825 3.720 0.250 1.00 87.06 98 ARG A C 1
ATOM 727 O O . ARG A 1 98 ? -11.347 4.831 0.268 1.00 87.06 98 ARG A O 1
ATOM 734 N N . LEU A 1 99 ? -9.573 3.493 0.627 1.00 86.81 99 LEU A N 1
ATOM 735 C CA . LEU A 1 99 ? -8.629 4.521 1.050 1.00 86.81 99 LEU A CA 1
ATOM 736 C C . LEU A 1 99 ? -7.526 4.670 0.005 1.00 86.81 99 LEU A C 1
ATOM 738 O O . LEU A 1 99 ? -7.026 3.680 -0.533 1.00 86.81 99 LEU A O 1
ATOM 742 N N . ILE A 1 100 ? -7.120 5.909 -0.247 1.00 88.50 100 ILE A N 1
ATOM 743 C CA . ILE A 1 100 ? -5.973 6.239 -1.085 1.00 88.50 100 ILE A CA 1
ATOM 744 C C . ILE A 1 100 ? -4.976 7.013 -0.240 1.00 88.50 100 ILE A C 1
ATOM 746 O O . ILE A 1 100 ? -5.285 8.086 0.271 1.00 88.50 100 ILE A O 1
ATOM 750 N N . GLY A 1 101 ? -3.780 6.458 -0.102 1.00 89.75 101 GLY A N 1
ATOM 751 C CA . GLY A 1 101 ? -2.635 7.111 0.514 1.00 89.75 101 GLY A CA 1
ATOM 752 C C . GLY A 1 101 ? -1.62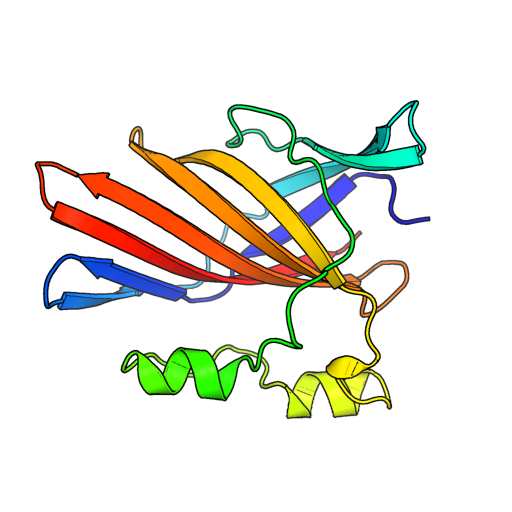2 7.497 -0.552 1.00 89.75 101 GLY A C 1
ATOM 753 O O . GLY A 1 101 ? -1.351 6.707 -1.456 1.00 89.75 101 GLY A O 1
ATOM 754 N N . ARG A 1 102 ? -1.056 8.699 -0.469 1.00 88.81 102 ARG A N 1
ATOM 755 C CA . ARG A 1 102 ? 0.064 9.120 -1.323 1.00 88.81 102 ARG A CA 1
ATOM 756 C C . ARG A 1 102 ? 1.200 9.620 -0.445 1.00 88.81 102 ARG A C 1
ATOM 758 O O . ARG A 1 102 ? 0.953 10.357 0.504 1.00 88.81 102 ARG A O 1
ATOM 765 N N . THR A 1 103 ? 2.420 9.192 -0.741 1.00 91.12 103 THR A N 1
ATOM 766 C CA . THR A 1 103 ? 3.635 9.626 -0.042 1.00 91.12 103 THR A CA 1
ATOM 767 C C . THR A 1 103 ? 4.853 9.452 -0.945 1.00 91.12 103 THR A C 1
ATOM 769 O O . THR A 1 103 ? 4.750 8.885 -2.030 1.00 91.12 103 THR A O 1
ATOM 772 N N . GLN A 1 104 ? 6.013 9.886 -0.470 1.00 89.31 104 GLN A N 1
ATOM 773 C CA . GLN A 1 104 ? 7.302 9.483 -1.014 1.00 89.31 104 GLN A CA 1
ATOM 774 C C . GLN A 1 104 ? 7.936 8.454 -0.084 1.00 89.31 104 GLN A C 1
ATOM 776 O O . GLN A 1 104 ? 7.943 8.637 1.134 1.00 89.31 104 GLN A O 1
ATOM 781 N N . ALA A 1 105 ? 8.480 7.385 -0.654 1.00 85.88 105 ALA A N 1
ATOM 782 C CA . ALA A 1 105 ? 9.202 6.354 0.079 1.00 85.88 105 ALA A CA 1
ATOM 783 C C . ALA A 1 105 ? 10.628 6.218 -0.458 1.00 85.88 105 ALA A C 1
ATOM 785 O O . ALA A 1 105 ? 10.848 6.333 -1.664 1.00 85.88 105 ALA A O 1
ATOM 786 N N . THR A 1 106 ? 11.593 5.974 0.426 1.00 86.31 106 THR A N 1
ATOM 787 C CA . THR A 1 106 ? 12.967 5.647 0.025 1.00 86.31 106 THR A CA 1
ATOM 788 C C . THR A 1 106 ? 13.170 4.149 0.143 1.00 86.31 106 THR A C 1
ATOM 790 O O . THR A 1 106 ? 13.243 3.636 1.254 1.00 86.31 106 THR A O 1
ATOM 793 N N . ILE A 1 107 ? 13.319 3.471 -0.991 1.00 79.56 107 ILE A N 1
ATOM 794 C CA . ILE A 1 107 ? 13.545 2.023 -1.055 1.00 79.56 107 ILE A CA 1
ATOM 795 C C . ILE A 1 107 ? 14.891 1.807 -1.742 1.00 79.56 107 ILE A C 1
ATOM 797 O O . ILE A 1 107 ? 15.132 2.370 -2.812 1.00 79.56 107 ILE A O 1
ATOM 801 N N . ASP A 1 108 ? 15.803 1.071 -1.104 1.00 80.56 108 ASP A N 1
ATOM 802 C CA . ASP A 1 108 ? 17.171 0.835 -1.597 1.00 80.56 108 ASP A CA 1
ATOM 803 C C . ASP A 1 108 ? 17.920 2.120 -2.017 1.00 80.56 108 ASP A C 1
ATOM 805 O O . ASP A 1 108 ? 18.669 2.161 -2.995 1.00 80.56 108 ASP A O 1
ATOM 809 N N . GLY A 1 109 ? 17.694 3.216 -1.283 1.00 81.50 109 GLY A N 1
ATOM 810 C CA . GLY A 1 109 ? 18.308 4.522 -1.551 1.00 81.50 109 GLY A CA 1
ATOM 811 C C . GLY A 1 109 ? 17.701 5.297 -2.727 1.00 81.50 109 GLY A C 1
ATOM 812 O O . GLY A 1 109 ? 18.203 6.369 -3.069 1.00 81.50 109 GLY A O 1
ATOM 813 N N . VAL A 1 110 ? 16.621 4.799 -3.335 1.00 85.38 110 VAL A N 1
ATOM 814 C CA . VAL A 1 110 ? 15.870 5.486 -4.390 1.00 85.38 110 VAL A CA 1
ATOM 815 C C . VAL A 1 110 ? 14.587 6.066 -3.806 1.00 85.38 110 VAL A C 1
ATOM 817 O O . VAL A 1 110 ? 13.730 5.334 -3.316 1.00 85.38 110 VAL A O 1
ATOM 820 N N . THR A 1 111 ? 14.428 7.386 -3.899 1.00 88.75 111 THR A N 1
ATOM 821 C CA . THR A 1 111 ? 13.155 8.045 -3.585 1.00 88.75 111 THR A CA 1
ATOM 822 C C . THR A 1 111 ? 12.149 7.770 -4.695 1.00 88.75 111 THR A C 1
ATOM 824 O O . THR A 1 111 ? 12.400 8.075 -5.864 1.00 88.75 111 THR A O 1
ATOM 827 N N . MET A 1 112 ? 11.001 7.216 -4.323 1.00 90.31 112 MET A N 1
ATOM 828 C CA . MET A 1 112 ? 9.895 6.912 -5.216 1.00 90.31 112 MET A CA 1
ATOM 829 C C . MET A 1 112 ? 8.616 7.583 -4.724 1.00 90.31 112 MET A C 1
ATOM 831 O O . MET A 1 112 ? 8.325 7.586 -3.530 1.00 90.31 112 MET A O 1
ATOM 835 N N . GLU A 1 113 ? 7.813 8.087 -5.654 1.00 90.69 113 GLU A N 1
ATOM 836 C CA . GLU A 1 113 ? 6.417 8.419 -5.383 1.00 90.69 113 GLU A CA 1
ATOM 837 C C . GLU A 1 113 ? 5.650 7.119 -5.168 1.00 90.69 113 GLU A C 1
ATOM 839 O O . GLU A 1 113 ? 5.702 6.231 -6.017 1.00 90.69 113 GLU A O 1
ATOM 844 N N . MET A 1 114 ? 4.930 7.007 -4.060 1.00 90.38 114 MET A N 1
ATOM 845 C CA . MET A 1 114 ? 4.149 5.837 -3.685 1.00 90.38 114 MET A CA 1
ATOM 846 C C . MET A 1 114 ? 2.669 6.204 -3.583 1.00 90.38 114 MET A C 1
ATOM 848 O O . MET A 1 114 ? 2.280 7.180 -2.944 1.00 90.38 114 MET A O 1
ATOM 852 N N . THR A 1 115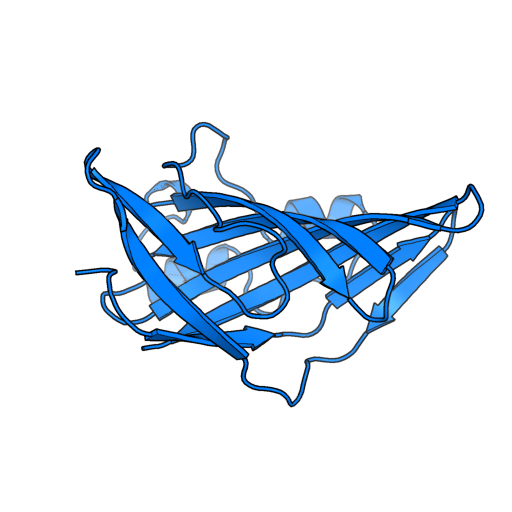 ? 1.822 5.385 -4.197 1.00 89.00 115 THR A N 1
ATOM 853 C CA . THR A 1 115 ? 0.370 5.412 -4.030 1.00 89.00 115 THR A CA 1
ATOM 854 C C . THR A 1 115 ? -0.094 4.079 -3.462 1.00 89.00 115 THR A C 1
ATOM 856 O O . THR A 1 115 ? 0.100 3.032 -4.078 1.00 89.00 115 THR A O 1
ATOM 859 N N . MET A 1 116 ? -0.747 4.135 -2.310 1.00 89.56 116 MET A N 1
ATOM 860 C CA . MET A 1 116 ? -1.398 3.011 -1.655 1.00 89.56 116 MET A CA 1
ATOM 861 C C . MET A 1 116 ? -2.892 3.076 -1.931 1.00 89.56 116 MET A C 1
ATOM 863 O O . MET A 1 116 ? -3.532 4.094 -1.677 1.00 89.56 116 MET A O 1
ATOM 867 N N . ARG A 1 117 ? -3.452 1.982 -2.425 1.00 87.69 117 ARG A N 1
ATOM 868 C CA . ARG A 1 117 ? -4.879 1.818 -2.693 1.00 87.69 117 ARG A CA 1
ATOM 869 C C . ARG A 1 117 ? -5.391 0.684 -1.837 1.00 87.69 117 ARG A C 1
ATOM 871 O O . ARG A 1 117 ? -5.067 -0.462 -2.117 1.00 87.69 117 ARG A O 1
ATOM 878 N N . LEU A 1 118 ? -6.128 0.995 -0.781 1.00 88.31 118 LEU A N 1
ATOM 879 C CA . LEU A 1 118 ? -6.575 0.020 0.209 1.00 88.31 118 LEU A CA 1
ATOM 880 C C . LEU A 1 118 ? -8.092 -0.131 0.150 1.00 88.31 118 LEU A C 1
ATOM 882 O O . LEU A 1 118 ? -8.820 0.850 0.035 1.00 88.31 118 LEU A O 1
ATOM 886 N N . MET A 1 119 ? -8.560 -1.361 0.267 1.00 87.50 119 MET A N 1
ATOM 887 C CA . MET A 1 119 ? -9.952 -1.729 0.469 1.00 87.50 119 MET A CA 1
ATOM 888 C C . MET A 1 119 ? -10.086 -2.299 1.869 1.00 87.50 119 MET A C 1
ATOM 890 O O . MET A 1 119 ? -9.335 -3.195 2.266 1.00 87.50 119 MET A O 1
ATOM 894 N N . VAL A 1 120 ? -11.057 -1.790 2.610 1.00 86.31 120 VAL A N 1
ATOM 895 C CA . VAL A 1 120 ? -11.388 -2.319 3.926 1.00 86.31 120 VAL A CA 1
ATOM 896 C C . VAL A 1 120 ? -12.242 -3.568 3.737 1.00 86.31 120 VAL A C 1
ATOM 898 O O . VAL A 1 120 ? -13.393 -3.471 3.317 1.00 86.31 120 VAL A O 1
ATOM 901 N N . VAL A 1 121 ? -11.669 -4.732 4.047 1.00 83.94 121 VAL A N 1
ATOM 902 C CA . VAL A 1 121 ? -12.350 -6.036 3.957 1.00 83.94 121 VAL A CA 1
ATOM 903 C C . VAL A 1 121 ? -12.804 -6.544 5.332 1.00 83.94 121 VAL A C 1
ATOM 905 O O . VAL A 1 121 ? -13.574 -7.486 5.444 1.00 83.94 121 VAL A O 1
ATOM 908 N N . GLY A 1 122 ? -12.386 -5.896 6.416 1.00 84.00 122 GLY A N 1
ATOM 909 C CA . GLY A 1 122 ? -12.818 -6.249 7.761 1.00 84.00 122 GLY A CA 1
ATOM 910 C C . GLY A 1 122 ? -12.359 -5.239 8.811 1.00 84.00 122 GLY A C 1
ATOM 911 O O . GLY A 1 122 ? -11.699 -4.248 8.488 1.00 84.00 122 GLY A O 1
ATOM 912 N N . PRO A 1 123 ? -12.702 -5.465 10.090 1.00 85.75 123 PRO A N 1
ATOM 913 C CA . PRO A 1 123 ? -12.255 -4.614 11.194 1.00 85.75 123 PRO A CA 1
ATOM 914 C C . PRO A 1 123 ? -10.744 -4.712 11.477 1.00 85.75 123 PRO A C 1
ATOM 916 O O . PRO A 1 123 ? -10.191 -3.820 12.126 1.00 85.75 123 PRO A O 1
ATOM 919 N N . ASP A 1 124 ? -10.105 -5.784 11.017 1.00 90.19 124 ASP A N 1
ATOM 920 C CA . ASP A 1 124 ? -8.724 -6.202 11.270 1.00 90.19 124 ASP A CA 1
ATOM 921 C C . ASP A 1 124 ? -7.976 -6.612 9.990 1.00 90.19 124 ASP A C 1
ATOM 923 O O . ASP A 1 124 ? -6.829 -7.049 10.064 1.00 90.19 124 ASP A O 1
ATOM 927 N N . GLN A 1 125 ? -8.590 -6.432 8.816 1.00 90.06 125 GLN A N 1
ATOM 928 C CA . GLN A 1 125 ? -7.981 -6.771 7.536 1.00 90.06 125 GLN A CA 1
ATOM 929 C C . GLN A 1 125 ? -8.283 -5.719 6.458 1.00 90.06 125 GLN A C 1
ATOM 931 O O . GLN A 1 125 ? -9.426 -5.290 6.267 1.00 90.06 125 GLN A O 1
ATOM 936 N N . MET A 1 126 ? -7.248 -5.322 5.716 1.00 90.50 126 MET A N 1
ATOM 937 C CA . MET A 1 126 ? -7.370 -4.558 4.473 1.00 90.50 126 MET A CA 1
ATOM 938 C C . MET A 1 126 ? -6.609 -5.259 3.349 1.00 90.50 126 MET A C 1
ATOM 940 O O . MET A 1 126 ? -5.567 -5.877 3.573 1.00 90.50 126 MET A O 1
ATOM 944 N N . TYR A 1 127 ? -7.109 -5.130 2.126 1.00 87.25 127 TYR A N 1
ATOM 945 C CA . TYR A 1 127 ? -6.425 -5.601 0.924 1.00 87.25 127 TYR A CA 1
ATOM 946 C C . TYR A 1 127 ? -6.133 -4.427 0.010 1.00 87.25 127 TYR A C 1
ATOM 948 O O . TYR A 1 127 ? -6.958 -3.526 -0.114 1.00 87.25 127 TYR A O 1
ATOM 956 N N . GLY A 1 128 ? -4.979 -4.410 -0.643 1.00 85.19 128 GLY A N 1
ATOM 957 C CA . GLY A 1 128 ? -4.638 -3.255 -1.449 1.00 85.19 128 GLY A CA 1
ATOM 958 C C . GLY A 1 128 ? -3.551 -3.461 -2.473 1.00 85.19 128 GLY A C 1
ATOM 959 O O . GLY A 1 128 ? -3.042 -4.558 -2.675 1.00 85.19 128 GLY A O 1
ATOM 960 N N . ILE A 1 129 ? -3.216 -2.357 -3.126 1.00 84.19 129 ILE A N 1
ATOM 961 C CA . ILE A 1 129 ? -2.182 -2.262 -4.146 1.00 84.19 129 ILE A CA 1
ATOM 962 C C . ILE A 1 129 ? -1.234 -1.139 -3.759 1.00 84.19 129 ILE A C 1
ATOM 964 O O . ILE A 1 129 ? -1.671 -0.021 -3.471 1.00 84.19 129 ILE A O 1
ATOM 968 N N . PHE A 1 130 ? 0.062 -1.427 -3.796 1.00 87.75 130 PHE A N 1
ATOM 969 C CA . PHE A 1 130 ? 1.104 -0.412 -3.756 1.00 87.75 130 PHE A CA 1
ATOM 970 C C . PHE A 1 130 ? 1.614 -0.196 -5.171 1.00 87.75 130 PHE A C 1
ATOM 972 O O . PHE A 1 130 ? 2.037 -1.137 -5.840 1.00 87.75 130 PHE A O 1
ATOM 979 N N . HIS A 1 131 ? 1.558 1.055 -5.612 1.00 86.75 131 HIS A N 1
ATOM 980 C CA . HIS A 1 131 ? 2.141 1.512 -6.861 1.00 86.75 131 HIS A CA 1
ATOM 981 C C . HIS A 1 131 ? 3.251 2.501 -6.534 1.00 86.75 131 HIS A C 1
ATOM 983 O O . HIS A 1 131 ? 2.983 3.513 -5.887 1.00 86.75 131 HIS A O 1
ATOM 989 N N . THR A 1 132 ? 4.471 2.237 -6.992 1.00 87.94 132 THR A N 1
ATOM 990 C CA . THR A 1 132 ? 5.568 3.201 -6.903 1.00 87.94 132 THR A CA 1
ATOM 991 C C . THR A 1 132 ? 5.993 3.688 -8.278 1.00 87.94 132 THR A C 1
ATOM 993 O O . THR A 1 132 ? 5.865 2.977 -9.274 1.00 87.94 132 THR A O 1
ATOM 996 N N . SER A 1 133 ? 6.514 4.909 -8.343 1.00 87.81 133 SER A N 1
ATOM 997 C CA . SER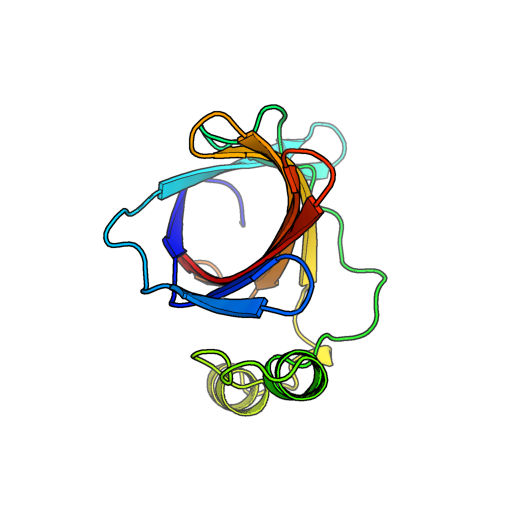 A 1 133 ? 7.104 5.465 -9.555 1.00 87.81 133 SER A CA 1
ATOM 998 C C . SER A 1 133 ? 8.310 6.343 -9.238 1.00 87.81 133 SER A C 1
ATOM 1000 O O . SER A 1 133 ? 8.300 7.097 -8.268 1.00 87.81 133 SER A O 1
ATOM 1002 N N . ALA A 1 134 ? 9.351 6.245 -10.058 1.00 90.06 134 ALA A N 1
ATOM 1003 C CA . ALA A 1 134 ? 10.577 7.023 -9.939 1.00 90.06 134 ALA A CA 1
ATOM 1004 C C . ALA A 1 134 ? 11.256 7.200 -11.302 1.00 90.06 134 ALA A C 1
ATOM 1006 O O . ALA A 1 134 ? 10.858 6.600 -12.303 1.00 90.06 134 ALA A O 1
ATOM 1007 N N . VAL A 1 135 ? 12.318 8.005 -11.337 1.00 88.06 135 VAL A N 1
ATOM 1008 C CA . VAL A 1 135 ? 13.222 8.116 -12.488 1.00 88.06 135 VAL A CA 1
ATOM 1009 C C . VAL A 1 135 ? 14.633 7.766 -12.030 1.00 88.06 135 VAL A C 1
ATOM 1011 O O . VAL A 1 135 ? 15.233 8.492 -11.242 1.00 88.06 135 VAL A O 1
ATOM 1014 N N . VAL A 1 136 ? 15.183 6.664 -12.541 1.00 86.38 136 VAL A N 1
ATOM 1015 C CA . VAL A 1 136 ? 16.527 6.182 -12.193 1.00 86.38 136 VAL A CA 1
ATOM 1016 C C . VAL A 1 136 ? 17.422 6.318 -13.416 1.00 86.38 136 VAL A C 1
ATOM 1018 O O . VAL A 1 136 ? 17.165 5.709 -14.450 1.00 86.38 136 VAL A O 1
ATOM 1021 N N . LYS A 1 137 ? 18.476 7.141 -13.321 1.00 87.44 137 LYS A N 1
ATOM 1022 C CA . LYS A 1 137 ? 19.412 7.412 -14.436 1.00 87.44 137 LYS A CA 1
ATOM 1023 C C . LYS A 1 137 ? 18.702 7.825 -15.742 1.00 87.44 137 LYS A C 1
ATOM 1025 O O . LYS A 1 137 ? 19.102 7.421 -16.828 1.00 87.44 137 LYS A O 1
ATOM 1030 N N . GLY A 1 138 ? 17.631 8.615 -15.631 1.00 87.50 138 GLY A N 1
ATOM 1031 C CA . GLY A 1 138 ? 16.831 9.081 -16.773 1.00 87.50 138 GLY A CA 1
ATOM 1032 C C . GLY A 1 138 ? 15.798 8.077 -17.301 1.00 87.50 138 GLY A C 1
ATOM 1033 O O . GLY A 1 138 ? 15.074 8.405 -18.236 1.00 87.50 138 GLY A O 1
ATOM 1034 N N . ILE A 1 139 ? 15.691 6.886 -16.704 1.00 87.81 139 ILE A N 1
ATOM 1035 C CA . ILE A 1 139 ? 14.725 5.854 -17.094 1.00 87.81 139 ILE A CA 1
ATOM 1036 C C . ILE A 1 139 ? 13.554 5.867 -16.101 1.00 87.81 139 ILE A C 1
ATOM 1038 O O . ILE A 1 139 ? 13.786 5.710 -14.899 1.00 87.81 139 ILE A O 1
ATOM 1042 N N . PRO A 1 140 ? 12.303 6.048 -16.562 1.00 86.69 140 PRO A N 1
ATOM 1043 C CA . PRO A 1 140 ? 11.129 5.875 -15.718 1.00 86.69 140 PRO A CA 1
ATOM 1044 C C . PRO A 1 140 ? 11.022 4.430 -15.236 1.00 86.69 140 PRO A C 1
ATOM 1046 O O . PRO A 1 140 ? 11.036 3.496 -16.042 1.00 86.69 140 PRO A O 1
ATOM 1049 N N . VAL A 1 141 ? 10.880 4.268 -13.925 1.00 88.75 141 VAL A N 1
ATOM 1050 C CA . VAL A 1 141 ? 10.663 2.986 -13.262 1.00 88.75 141 VAL A CA 1
ATOM 1051 C C . VAL A 1 141 ? 9.333 3.053 -12.530 1.00 88.75 141 VAL A C 1
ATOM 1053 O O . VAL A 1 141 ? 9.084 3.999 -11.786 1.00 88.75 141 VAL A O 1
ATOM 1056 N N . LYS A 1 142 ? 8.473 2.058 -12.737 1.00 87.44 142 LYS A N 1
ATOM 1057 C CA . LYS A 1 142 ? 7.229 1.884 -11.983 1.00 87.44 142 LYS A CA 1
ATOM 1058 C C . LYS A 1 142 ? 7.220 0.511 -11.350 1.00 87.44 142 LYS A C 1
ATOM 1060 O O . LYS A 1 142 ? 7.670 -0.435 -11.984 1.00 87.44 142 LYS A O 1
ATOM 1065 N N . SER A 1 143 ? 6.681 0.380 -10.151 1.00 85.06 143 SER A N 1
ATOM 1066 C CA . SER A 1 143 ? 6.462 -0.928 -9.542 1.00 85.06 143 SER A CA 1
ATOM 1067 C C . SER A 1 143 ? 5.049 -1.054 -9.016 1.00 85.06 143 SER A C 1
ATOM 1069 O O . SER A 1 143 ? 4.414 -0.061 -8.666 1.00 85.06 143 SER A O 1
ATOM 1071 N N . TRP A 1 144 ? 4.560 -2.281 -8.991 1.00 84.44 144 TRP A N 1
ATOM 1072 C CA . TRP A 1 144 ? 3.206 -2.602 -8.589 1.00 84.44 144 TRP A CA 1
ATOM 1073 C C . TRP A 1 144 ? 3.214 -3.931 -7.853 1.00 84.44 144 TRP A C 1
ATOM 1075 O O . TRP A 1 144 ? 3.816 -4.905 -8.312 1.00 84.44 144 TRP A O 1
ATOM 1085 N N . ARG A 1 145 ? 2.518 -3.983 -6.721 1.00 81.69 145 ARG A N 1
ATOM 1086 C CA . ARG A 1 145 ? 2.271 -5.229 -5.997 1.00 81.69 145 ARG A CA 1
ATOM 1087 C C . ARG A 1 145 ? 0.981 -5.155 -5.205 1.00 81.69 145 ARG A C 1
ATOM 1089 O O . ARG A 1 145 ? 0.572 -4.079 -4.769 1.00 81.69 145 ARG A O 1
ATOM 1096 N N . ALA A 1 146 ? 0.378 -6.313 -4.986 1.00 84.56 146 ALA A N 1
ATOM 1097 C CA . ALA A 1 146 ? -0.680 -6.436 -4.001 1.00 84.56 146 ALA A CA 1
ATOM 1098 C C . ALA A 1 146 ? -0.090 -6.465 -2.585 1.00 84.56 146 ALA A C 1
ATOM 1100 O O . ALA A 1 146 ? 1.029 -6.935 -2.368 1.00 84.56 146 ALA A O 1
ATOM 1101 N N . VAL A 1 147 ? -0.874 -6.010 -1.616 1.00 87.25 147 VAL A N 1
ATOM 1102 C CA . VAL A 1 147 ? -0.548 -6.074 -0.193 1.00 87.25 147 VAL A CA 1
ATOM 1103 C C . VAL A 1 147 ? -1.754 -6.526 0.616 1.00 87.25 147 VAL A C 1
ATOM 1105 O O . VAL A 1 147 ? -2.905 -6.287 0.242 1.00 87.25 147 VAL A O 1
ATOM 1108 N N . THR A 1 148 ? -1.485 -7.137 1.760 1.00 90.50 148 THR A N 1
ATOM 1109 C CA . THR A 1 148 ? -2.489 -7.381 2.797 1.00 90.50 148 THR A CA 1
ATOM 1110 C C . THR A 1 148 ? -2.044 -6.689 4.068 1.00 90.50 148 THR A C 1
ATOM 1112 O O . THR A 1 148 ? -0.893 -6.827 4.466 1.00 90.50 148 THR A O 1
ATOM 1115 N N . LEU A 1 149 ? -2.951 -5.944 4.692 1.00 92.75 149 LEU A N 1
ATOM 1116 C CA . LEU A 1 149 ? -2.733 -5.346 5.998 1.00 92.75 149 LEU A CA 1
ATOM 1117 C C . LEU A 1 149 ? -3.565 -6.113 7.019 1.00 92.75 149 LEU A C 1
ATOM 1119 O O . LEU A 1 149 ? -4.777 -6.235 6.839 1.00 92.75 149 LEU A O 1
ATOM 1123 N N . THR A 1 150 ? -2.929 -6.605 8.076 1.00 93.56 150 THR A N 1
ATOM 1124 C CA . THR A 1 150 ? -3.588 -7.290 9.199 1.00 93.56 150 THR A CA 1
ATOM 1125 C C . THR A 1 150 ? -3.238 -6.630 10.517 1.00 93.56 150 THR A C 1
ATOM 1127 O O . THR A 1 150 ? -2.168 -6.038 10.650 1.00 93.56 150 THR A O 1
ATOM 1130 N N . ARG A 1 151 ? -4.143 -6.715 11.486 1.00 87.88 151 ARG A N 1
ATOM 1131 C CA . ARG A 1 151 ? -3.982 -6.091 12.798 1.00 87.88 151 ARG A CA 1
ATOM 1132 C C . ARG A 1 151 ? -3.777 -7.097 13.924 1.00 87.88 151 ARG A C 1
ATOM 1134 O O . ARG A 1 151 ? -4.176 -8.266 13.753 1.00 87.88 151 ARG A O 1
#

Secondary structure (DSSP, 8-state):
---EEEEEEEEEEEEEETTEEEEEPPPS-EEEEEEEE-TTS-EEEE-TTBSS-EEEEE--SPPPPHHHHHHHTT-PPPSS-HHHHHHHHTS-GGGS-EEEEEEEEEETTEEEEEEEEEEE-SSSEEEEEEEEEEEETTEEEEEEEEEEEE-

Foldseek 3Di:
DLFAKKWKWWAKKWKDWPPDIGTDGTDPDTFIWGWDQDPVRWIWIDGPQFPDIWTKDWDPDAQDFQAVVQVVVVHPRAPDGQVNLCVLQVHGSRPFTKIWTWTWGQDPNFTWTWIWIWTDSDPFKIKTKIWTWDADPNIIMIMMTIMMIGD

Organism: NCBI:txid1353528

Sequence (151 aa):
MYVGPWQITHHAGYVISGPMTMPFPASGDVETMQIEMSPSGGLVGTHPEAQQPVVFSWADEPPWSFEAHASKDGVPAPMLSSTDVEMLMGCGVENLARLIGRTQATIDGVTMEMTMRLMVVGPDQMYGIFHTSAVVKGIPVKSWRAVTLTR

Radius of gyration: 15.18 Å; chains: 1; bounding box: 40×31×38 Å

pLDDT: mean 82.18, std 9.93, range [50.12, 94.94]